Protein AF-A0AAJ2PPX4-F1 (afdb_monomer_lite)

InterPro domains:
  IPR029058 Alpha/Beta hydrolase fold [G3DSA:3.40.50.1820] (1-57)
  IPR029058 Alpha/Beta hydrolase fold [SSF53474] (3-54)

Structure (mmCIF, N/CA/C/O backbone):
data_AF-A0AAJ2PPX4-F1
#
_entry.id   AF-A0AAJ2PPX4-F1
#
loop_
_atom_site.group_PDB
_atom_site.id
_atom_site.type_symbol
_atom_site.label_atom_id
_atom_site.label_alt_id
_atom_site.label_comp_id
_atom_site.label_asym_id
_atom_site.label_entity_id
_atom_site.label_seq_id
_atom_site.pdbx_PDB_ins_code
_atom_site.Cartn_x
_atom_site.Cartn_y
_atom_site.Cartn_z
_atom_site.occupancy
_atom_site.B_iso_or_equiv
_atom_site.auth_seq_id
_atom_site.auth_comp_id
_atom_site.auth_asym_id
_atom_site.auth_atom_id
_atom_site.pdbx_PDB_model_num
ATOM 1 N N . MET A 1 1 ? 13.403 -12.197 5.923 1.00 73.00 1 MET A N 1
ATOM 2 C CA . MET A 1 1 ? 12.456 -11.107 6.267 1.00 73.00 1 MET A CA 1
ATOM 3 C C . MET A 1 1 ? 10.990 -11.507 6.166 1.00 73.00 1 MET A C 1
ATOM 5 O O . MET A 1 1 ? 10.222 -11.042 6.993 1.00 73.00 1 MET A O 1
ATOM 9 N N . ARG A 1 2 ? 10.604 -12.385 5.230 1.00 81.44 2 ARG A N 1
ATOM 10 C CA . ARG A 1 2 ? 9.212 -12.829 5.055 1.00 81.44 2 ARG A CA 1
ATOM 11 C C . ARG A 1 2 ? 8.560 -13.425 6.317 1.00 81.44 2 ARG A C 1
ATOM 13 O O . ARG A 1 2 ? 7.557 -12.883 6.754 1.00 81.44 2 ARG A O 1
ATOM 20 N N . ALA A 1 3 ? 9.174 -14.429 6.950 1.00 84.44 3 ALA A N 1
ATOM 21 C CA . ALA A 1 3 ? 8.616 -15.062 8.157 1.00 84.44 3 ALA A CA 1
ATOM 22 C C . ALA A 1 3 ? 8.370 -14.060 9.304 1.00 84.44 3 ALA A C 1
ATOM 24 O O . ALA A 1 3 ? 7.297 -14.030 9.894 1.00 84.44 3 ALA A O 1
ATOM 25 N N . ARG A 1 4 ? 9.318 -13.140 9.542 1.00 86.81 4 ARG A N 1
ATOM 26 C CA . ARG A 1 4 ? 9.149 -12.056 10.527 1.00 86.81 4 ARG A CA 1
ATOM 27 C C . ARG A 1 4 ? 7.970 -11.133 10.184 1.00 86.81 4 ARG A C 1
ATOM 29 O O . ARG A 1 4 ? 7.295 -10.655 11.089 1.00 86.81 4 ARG A O 1
ATOM 36 N N . ALA A 1 5 ? 7.745 -10.842 8.902 1.00 88.75 5 ALA A N 1
ATOM 37 C CA . ALA A 1 5 ? 6.615 -10.018 8.482 1.00 88.75 5 ALA A CA 1
ATOM 38 C C . ALA A 1 5 ? 5.280 -10.748 8.708 1.00 88.75 5 ALA A C 1
ATOM 40 O O . ALA A 1 5 ? 4.333 -10.138 9.192 1.00 88.75 5 ALA A O 1
ATOM 41 N N . GLU A 1 6 ? 5.222 -12.051 8.427 1.00 91.69 6 GLU A N 1
ATOM 42 C CA . GLU A 1 6 ? 4.036 -12.890 8.647 1.00 91.69 6 GLU A CA 1
ATOM 43 C C . GLU A 1 6 ? 3.677 -12.983 10.143 1.00 91.69 6 GLU A C 1
ATOM 45 O O . GLU A 1 6 ? 2.523 -12.760 10.513 1.00 91.69 6 GLU A O 1
ATOM 50 N N . GLU A 1 7 ? 4.667 -13.194 11.017 1.00 95.31 7 GLU A N 1
ATOM 51 C CA . GLU A 1 7 ? 4.481 -13.174 12.477 1.00 95.31 7 GLU A CA 1
ATOM 52 C C . GLU A 1 7 ? 3.976 -11.818 12.984 1.00 95.31 7 GLU A C 1
ATOM 54 O O . GLU A 1 7 ? 3.084 -11.748 13.832 1.00 95.31 7 GLU A O 1
ATOM 59 N N . PHE A 1 8 ? 4.530 -10.719 12.467 1.00 94.56 8 PHE A N 1
ATOM 60 C CA . PHE A 1 8 ? 4.092 -9.379 12.845 1.00 94.56 8 PHE A CA 1
ATOM 61 C C . PHE A 1 8 ? 2.640 -9.126 12.429 1.00 94.56 8 PHE A C 1
ATOM 63 O O . PHE A 1 8 ? 1.843 -8.671 13.245 1.00 94.56 8 PHE A O 1
ATOM 70 N N . VAL A 1 9 ? 2.271 -9.486 11.197 1.00 95.00 9 VAL A N 1
ATOM 71 C CA . VAL A 1 9 ? 0.893 -9.359 10.703 1.00 95.00 9 VAL A CA 1
ATOM 72 C C . VAL A 1 9 ? -0.080 -10.158 11.568 1.00 95.00 9 VAL A C 1
ATOM 74 O O . VAL A 1 9 ? -1.151 -9.646 11.884 1.00 95.00 9 VAL A O 1
ATOM 77 N N . ALA A 1 10 ? 0.283 -11.372 11.993 1.00 95.31 10 ALA A N 1
ATOM 78 C CA . ALA A 1 10 ? -0.554 -12.166 12.890 1.00 95.31 10 ALA A CA 1
ATOM 79 C C . ALA A 1 10 ? -0.819 -11.437 14.218 1.00 95.31 10 ALA A C 1
ATOM 81 O O . ALA A 1 10 ? -1.970 -11.302 14.623 1.00 95.31 10 ALA A O 1
ATOM 82 N N . ARG A 1 11 ? 0.226 -10.887 14.848 1.00 97.44 11 ARG A N 1
ATOM 83 C CA . ARG A 1 11 ? 0.110 -10.153 16.121 1.00 97.44 11 ARG A CA 1
ATOM 84 C C . ARG A 1 11 ? -0.719 -8.876 16.001 1.00 97.44 11 ARG A C 1
ATOM 86 O O . ARG A 1 11 ? -1.490 -8.553 16.894 1.00 97.44 11 ARG A O 1
ATOM 93 N N . VAL A 1 12 ? -0.547 -8.136 14.910 1.00 97.00 12 VAL A N 1
ATOM 94 C CA . VAL A 1 12 ? -1.272 -6.878 14.687 1.00 97.00 12 VAL A CA 1
ATOM 95 C C . VAL A 1 12 ? -2.756 -7.147 14.402 1.00 97.00 12 VAL A C 1
ATOM 97 O O . VAL A 1 12 ? -3.615 -6.426 14.907 1.00 97.00 12 VAL A O 1
ATOM 100 N N . LYS A 1 13 ? -3.067 -8.221 13.663 1.00 94.81 13 LYS A N 1
ATOM 101 C CA . LYS A 1 13 ? -4.449 -8.674 13.448 1.00 94.81 13 LYS A CA 1
ATOM 102 C C . LYS A 1 13 ? -5.115 -9.140 14.742 1.00 94.81 13 LYS A C 1
ATOM 104 O O . LYS A 1 13 ? -6.259 -8.772 14.978 1.00 94.81 13 LYS A O 1
ATOM 109 N N . ASP A 1 14 ? -4.406 -9.905 15.571 1.00 97.12 14 ASP A N 1
ATOM 110 C CA . ASP A 1 14 ? -4.892 -10.354 16.885 1.00 97.12 14 ASP A CA 1
ATOM 111 C C . ASP A 1 14 ? -5.225 -9.171 17.812 1.00 97.12 14 ASP A C 1
ATOM 113 O O . ASP A 1 14 ? -6.229 -9.180 18.516 1.00 97.12 14 AS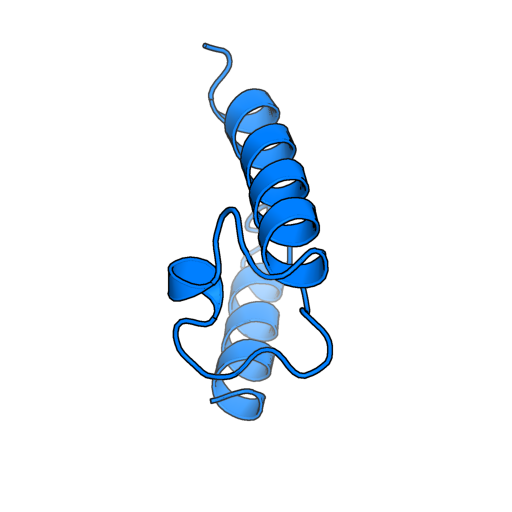P A O 1
ATOM 117 N N . ALA A 1 15 ? -4.456 -8.082 17.714 1.00 97.88 15 ALA A N 1
ATOM 118 C CA . ALA A 1 15 ? -4.722 -6.833 18.425 1.00 97.88 15 ALA A CA 1
ATOM 119 C C . ALA A 1 15 ? -5.899 -6.004 17.857 1.00 97.88 15 ALA A C 1
ATOM 121 O O . ALA A 1 15 ? -6.163 -4.909 18.354 1.00 97.88 15 ALA A O 1
ATOM 122 N N . GLY A 1 16 ? -6.591 -6.470 16.809 1.00 96.88 16 GLY A N 1
ATOM 123 C CA . GLY A 1 16 ? -7.726 -5.766 16.199 1.00 96.88 16 GLY A CA 1
ATOM 124 C C . GLY A 1 16 ? -7.349 -4.497 15.424 1.00 96.88 16 GLY A C 1
ATOM 125 O O . GLY A 1 16 ? -8.206 -3.650 15.176 1.00 96.88 16 GLY A O 1
ATOM 126 N N . ILE A 1 17 ? -6.077 -4.339 15.048 1.00 95.88 17 ILE A N 1
ATOM 127 C CA . ILE A 1 17 ? -5.595 -3.163 14.318 1.00 95.88 17 ILE A CA 1
ATOM 128 C C . ILE A 1 17 ? -5.904 -3.328 12.826 1.00 95.88 17 ILE A C 1
ATOM 130 O O . ILE A 1 17 ? -5.524 -4.319 12.197 1.00 95.88 17 ILE A O 1
ATOM 134 N N . ASP A 1 18 ? -6.543 -2.317 12.240 1.00 93.00 18 ASP A N 1
ATOM 135 C CA .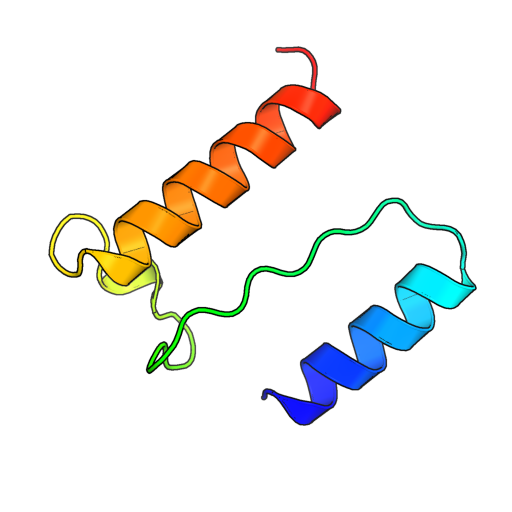 ASP A 1 18 ? -6.817 -2.230 10.805 1.00 93.00 18 ASP A CA 1
ATOM 136 C C . ASP A 1 18 ? -5.518 -2.285 9.986 1.00 93.00 18 ASP A C 1
ATOM 138 O O . ASP A 1 18 ? -4.707 -1.357 9.989 1.00 93.00 18 ASP A O 1
ATOM 142 N N . THR A 1 19 ? -5.300 -3.420 9.320 1.00 93.69 19 THR A N 1
ATOM 143 C CA . THR A 1 19 ? -4.020 -3.771 8.704 1.00 93.69 19 THR A CA 1
ATOM 144 C C . THR A 1 19 ? -4.231 -4.410 7.345 1.00 93.69 19 THR A C 1
ATOM 146 O O . THR A 1 19 ? -5.001 -5.360 7.203 1.00 93.69 19 THR A O 1
ATOM 149 N N . ALA A 1 20 ? -3.461 -3.956 6.360 1.00 93.44 20 ALA A N 1
ATOM 150 C CA . ALA A 1 20 ? -3.334 -4.596 5.059 1.00 93.44 20 ALA A CA 1
ATOM 151 C C . ALA A 1 20 ? -1.891 -5.072 4.840 1.00 93.44 20 ALA A C 1
ATOM 153 O O . ALA A 1 20 ? -0.936 -4.476 5.339 1.00 93.44 20 ALA A O 1
ATOM 154 N N . THR A 1 21 ? -1.717 -6.154 4.083 1.00 93.88 21 THR A N 1
ATOM 155 C CA . THR A 1 21 ? -0.396 -6.661 3.690 1.00 93.88 21 THR A CA 1
ATOM 156 C C . THR A 1 21 ? -0.344 -6.777 2.178 1.00 93.88 21 THR A C 1
ATOM 158 O O . THR A 1 21 ? -1.188 -7.442 1.583 1.00 93.88 21 THR A O 1
ATOM 161 N N . VAL A 1 22 ? 0.660 -6.151 1.565 1.00 92.62 22 VAL A N 1
ATOM 162 C CA . VAL A 1 22 ? 0.928 -6.241 0.126 1.00 92.62 22 VAL A CA 1
ATOM 163 C C . VAL A 1 22 ? 2.178 -7.091 -0.066 1.00 92.62 22 VAL A C 1
ATOM 165 O O . VAL A 1 22 ? 3.259 -6.732 0.401 1.00 92.62 22 VAL A O 1
ATOM 168 N N . VAL A 1 23 ? 2.026 -8.236 -0.727 1.00 91.44 23 VAL A N 1
ATOM 169 C CA . VAL A 1 23 ? 3.146 -9.106 -1.101 1.00 91.44 23 VAL A CA 1
ATOM 170 C C . VAL A 1 23 ? 3.517 -8.798 -2.543 1.00 91.44 23 VAL A C 1
ATOM 172 O O . VAL A 1 23 ? 2.674 -8.916 -3.425 1.00 91.44 23 VAL A O 1
ATOM 175 N N . VAL A 1 24 ? 4.775 -8.427 -2.779 1.00 93.12 24 VAL A N 1
ATOM 176 C CA . VAL A 1 24 ? 5.298 -8.144 -4.122 1.00 93.12 24 VAL A CA 1
ATOM 177 C C . VAL A 1 24 ? 6.084 -9.362 -4.607 1.00 93.12 24 VAL A C 1
ATOM 179 O O . VAL A 1 24 ? 7.144 -9.652 -4.041 1.00 93.12 24 VAL A O 1
ATOM 182 N N . PRO A 1 25 ? 5.586 -10.118 -5.604 1.00 88.31 25 PRO A N 1
ATOM 183 C CA . PRO A 1 25 ? 6.288 -11.286 -6.129 1.00 88.31 25 PRO A CA 1
ATOM 184 C C . PRO A 1 25 ? 7.687 -10.913 -6.626 1.00 88.31 25 PRO A C 1
ATOM 186 O O . PRO A 1 25 ? 7.859 -9.918 -7.318 1.00 88.31 25 PRO A O 1
ATOM 189 N N . GLY A 1 26 ? 8.708 -11.675 -6.227 1.00 87.88 26 GLY A N 1
ATOM 190 C CA . GLY A 1 26 ? 10.107 -11.387 -6.580 1.00 87.88 26 GLY A CA 1
ATOM 191 C C . GLY A 1 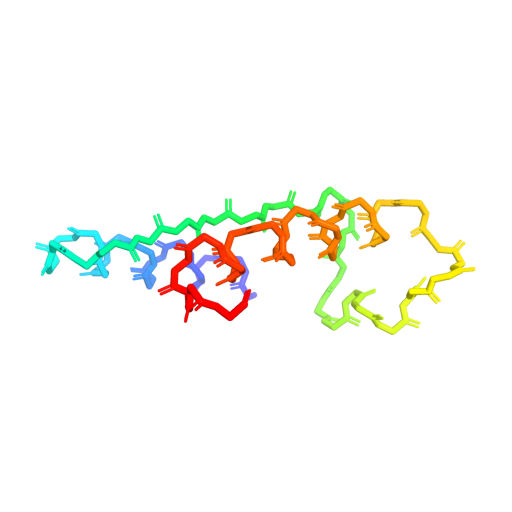26 ? 10.715 -10.152 -5.897 1.00 87.88 26 GLY A C 1
ATOM 192 O O . GLY A 1 26 ? 11.932 -9.969 -5.954 1.00 87.88 26 GLY A O 1
ATOM 193 N N . GLY A 1 27 ? 9.912 -9.347 -5.193 1.00 88.75 27 GLY A N 1
ATOM 194 C CA . GLY A 1 27 ? 10.358 -8.158 -4.479 1.00 88.75 27 GLY A CA 1
ATOM 195 C C . GLY A 1 27 ? 11.334 -8.510 -3.358 1.00 88.75 27 GLY A C 1
ATOM 196 O O . GLY A 1 27 ? 10.969 -9.143 -2.366 1.00 88.75 27 GLY A O 1
ATOM 197 N N . GLN A 1 28 ? 12.588 -8.087 -3.507 1.00 90.62 28 GLN A N 1
ATOM 198 C CA . GLN A 1 28 ? 13.589 -8.188 -2.446 1.00 90.62 28 GLN A CA 1
ATOM 199 C C . GLN A 1 28 ? 13.356 -7.125 -1.367 1.00 90.62 28 GLN A C 1
ATOM 201 O O . GLN A 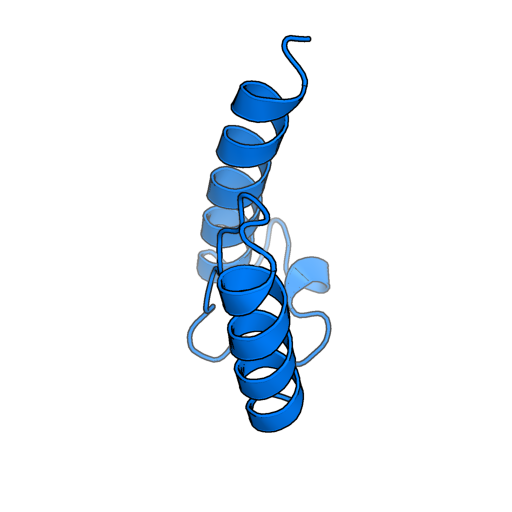1 28 ? 12.519 -6.228 -1.508 1.00 90.62 28 GLN A O 1
ATOM 206 N N . HIS A 1 29 ? 14.103 -7.217 -0.262 1.00 92.12 29 HIS A N 1
ATOM 207 C CA . HIS A 1 29 ? 14.122 -6.135 0.718 1.00 92.12 29 HIS A CA 1
ATOM 208 C C . HIS A 1 29 ? 14.419 -4.804 0.016 1.00 92.12 29 HIS A C 1
ATOM 210 O O . HIS A 1 29 ? 15.333 -4.721 -0.801 1.00 92.12 29 HIS A O 1
ATOM 216 N N . SER A 1 30 ? 13.615 -3.786 0.321 1.00 93.38 30 SER A N 1
ATOM 217 C CA . SER A 1 30 ? 13.708 -2.464 -0.304 1.00 93.38 30 SER A CA 1
ATOM 218 C C . SER A 1 30 ? 13.447 -2.445 -1.820 1.00 93.38 30 SER A C 1
ATOM 220 O O . SER A 1 30 ? 13.998 -1.610 -2.533 1.00 93.38 30 SER A O 1
ATOM 222 N N . TYR A 1 31 ? 12.541 -3.301 -2.318 1.00 94.06 31 TYR A N 1
ATOM 223 C CA . TYR A 1 31 ? 12.080 -3.295 -3.721 1.00 94.06 31 TYR A CA 1
ATOM 224 C C . TYR A 1 31 ? 11.585 -1.923 -4.222 1.00 94.06 31 TYR A C 1
ATOM 226 O O . TYR A 1 31 ? 11.575 -1.670 -5.426 1.00 94.06 31 TYR A O 1
ATOM 234 N N . VAL A 1 32 ? 11.208 -1.022 -3.307 1.00 95.75 32 VAL A N 1
ATOM 235 C CA . VAL A 1 32 ? 10.761 0.353 -3.589 1.00 95.75 32 VAL A CA 1
ATOM 236 C C . VAL A 1 32 ? 11.791 1.191 -4.352 1.00 95.75 32 VAL A C 1
ATOM 238 O O . VAL A 1 32 ? 11.406 2.107 -5.070 1.00 95.75 32 VAL A O 1
ATOM 241 N N . TYR A 1 33 ? 13.086 0.855 -4.286 1.00 96.75 33 TYR A N 1
ATOM 242 C CA . TYR A 1 33 ? 14.111 1.513 -5.108 1.00 96.75 33 TYR A CA 1
ATOM 243 C C . TYR A 1 33 ? 13.935 1.263 -6.617 1.00 96.75 33 TYR A C 1
ATOM 245 O O . TYR A 1 33 ? 14.493 1.997 -7.430 1.00 96.75 33 TYR A O 1
ATOM 253 N N . GLY A 1 34 ? 13.142 0.259 -7.002 1.00 95.81 34 GLY A N 1
ATOM 254 C CA . GLY A 1 34 ? 12.761 -0.008 -8.389 1.00 95.81 34 GLY A CA 1
ATOM 255 C C . GLY A 1 34 ? 11.629 0.873 -8.930 1.00 95.81 34 GLY A C 1
ATOM 256 O O . GLY A 1 34 ? 11.210 0.647 -10.062 1.00 95.81 34 GLY A O 1
ATOM 257 N N . ALA A 1 35 ? 11.116 1.840 -8.161 1.00 97.12 35 ALA A N 1
ATOM 258 C CA . ALA A 1 35 ? 10.021 2.707 -8.599 1.00 97.12 35 ALA A CA 1
ATOM 259 C C . ALA A 1 35 ? 10.339 3.413 -9.932 1.00 97.12 35 ALA A C 1
ATOM 261 O O . ALA A 1 35 ? 11.465 3.873 -10.166 1.00 97.12 35 ALA A O 1
ATOM 262 N N . GLY A 1 36 ? 9.345 3.463 -10.817 1.00 97.12 36 GLY A N 1
ATOM 263 C CA . GLY A 1 36 ? 9.436 3.984 -12.180 1.00 97.12 36 GLY A CA 1
ATOM 264 C C . GLY A 1 36 ? 10.245 3.114 -13.147 1.00 97.12 36 GLY A C 1
ATOM 265 O O . GLY A 1 36 ? 10.516 3.544 -14.267 1.00 97.12 36 GLY A O 1
ATOM 266 N N . ARG A 1 37 ? 10.698 1.928 -12.720 1.00 96.62 37 ARG A N 1
ATOM 267 C CA . ARG A 1 37 ? 11.525 1.008 -13.525 1.00 96.62 37 ARG A CA 1
ATOM 268 C C . ARG A 1 37 ? 11.016 -0.428 -13.506 1.00 96.62 37 ARG A C 1
ATOM 270 O O . ARG A 1 37 ? 11.208 -1.139 -14.486 1.00 96.62 37 ARG A O 1
ATOM 277 N N . ILE A 1 38 ? 10.404 -0.852 -12.402 1.00 96.12 38 ILE A N 1
ATOM 278 C CA . ILE A 1 38 ? 9.883 -2.204 -12.197 1.00 96.12 38 ILE A CA 1
ATOM 279 C C . ILE A 1 38 ? 8.355 -2.125 -12.037 1.00 96.12 38 ILE A C 1
ATOM 281 O O . ILE A 1 38 ? 7.895 -1.551 -11.044 1.00 96.12 38 ILE A O 1
ATOM 285 N N . PRO A 1 39 ? 7.563 -2.694 -12.967 1.00 95.62 39 PRO A N 1
ATOM 286 C CA . PRO A 1 39 ? 6.101 -2.590 -12.947 1.00 95.62 39 PRO A CA 1
ATOM 287 C C . PRO A 1 39 ? 5.454 -3.082 -11.647 1.00 95.62 39 PRO A C 1
ATOM 289 O O . PRO A 1 39 ? 4.517 -2.466 -11.144 1.00 95.62 39 PRO A O 1
ATOM 292 N N . GLU A 1 40 ? 5.968 -4.165 -11.066 1.00 95.69 40 GLU A N 1
ATOM 293 C CA . GLU A 1 40 ? 5.464 -4.742 -9.819 1.00 95.69 40 GLU A CA 1
ATOM 294 C C . GLU A 1 40 ? 5.687 -3.801 -8.630 1.00 95.69 40 GLU A C 1
ATOM 296 O O . GLU A 1 40 ? 4.843 -3.719 -7.734 1.00 95.69 40 GLU A O 1
ATOM 301 N N . THR A 1 41 ? 6.798 -3.057 -8.633 1.00 96.44 41 THR A N 1
ATOM 302 C CA . THR A 1 41 ? 7.070 -2.033 -7.621 1.00 96.44 41 THR A CA 1
ATOM 303 C C . THR A 1 41 ? 6.070 -0.887 -7.738 1.00 96.44 41 THR A C 1
ATOM 305 O O . THR A 1 41 ? 5.500 -0.476 -6.727 1.00 96.44 41 THR A O 1
ATOM 308 N N . ASP A 1 42 ? 5.815 -0.400 -8.952 1.00 97.12 42 ASP A N 1
ATOM 309 C CA . ASP A 1 42 ? 4.877 0.703 -9.174 1.00 97.12 42 ASP A CA 1
ATOM 310 C C . ASP A 1 42 ? 3.439 0.306 -8.819 1.00 97.12 42 ASP A C 1
ATOM 312 O O . ASP A 1 42 ? 2.731 1.065 -8.153 1.00 97.12 42 ASP A O 1
ATOM 316 N N . ALA A 1 43 ? 3.029 -0.916 -9.167 1.00 96.62 43 ALA A N 1
ATOM 317 C CA . ALA A 1 43 ? 1.730 -1.461 -8.783 1.00 96.62 43 ALA A CA 1
ATOM 318 C C . ALA A 1 43 ? 1.567 -1.538 -7.255 1.00 96.62 43 ALA A C 1
ATOM 320 O O . ALA A 1 43 ? 0.542 -1.114 -6.713 1.00 96.62 43 ALA A O 1
ATOM 321 N N . ALA A 1 44 ? 2.592 -2.019 -6.544 1.00 97.00 44 ALA A N 1
ATOM 322 C CA . ALA A 1 44 ? 2.573 -2.095 -5.087 1.00 97.00 44 ALA A CA 1
ATOM 323 C C . ALA A 1 44 ? 2.494 -0.706 -4.434 1.00 97.00 44 ALA A C 1
ATOM 325 O O . ALA A 1 44 ? 1.694 -0.499 -3.521 1.00 97.00 44 ALA A O 1
ATOM 326 N N . ILE A 1 45 ? 3.274 0.266 -4.922 1.00 97.12 45 ILE A N 1
ATOM 327 C CA . ILE A 1 45 ? 3.245 1.652 -4.428 1.00 97.12 45 ILE A CA 1
ATOM 328 C C . ILE A 1 45 ? 1.872 2.285 -4.670 1.00 97.12 45 ILE 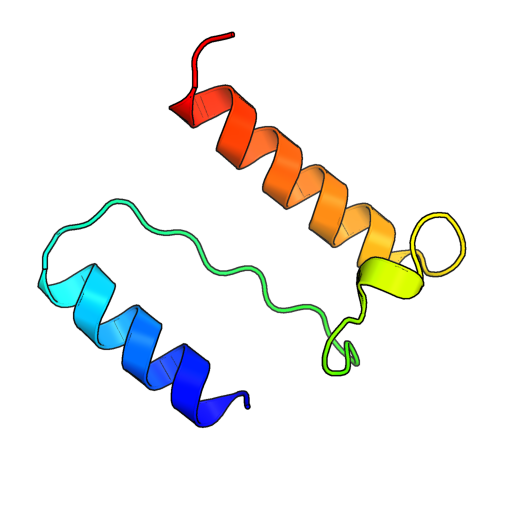A C 1
ATOM 330 O O . ILE A 1 45 ? 1.335 2.934 -3.770 1.00 97.12 45 ILE A O 1
ATOM 334 N N . ALA A 1 46 ? 1.272 2.073 -5.843 1.00 97.06 46 ALA A N 1
ATOM 335 C CA . ALA A 1 46 ? -0.062 2.579 -6.148 1.00 97.06 46 ALA A CA 1
ATOM 336 C C . ALA A 1 46 ? -1.119 2.015 -5.182 1.00 97.06 46 ALA A C 1
ATOM 338 O O . ALA A 1 46 ? -1.910 2.784 -4.629 1.00 97.06 46 ALA A O 1
ATOM 339 N N . GLN A 1 47 ? -1.091 0.703 -4.919 1.00 97.06 47 GLN A N 1
ATOM 340 C CA . GLN A 1 47 ? -1.993 0.049 -3.965 1.00 97.06 47 GLN A CA 1
ATOM 341 C C . GLN A 1 47 ? -1.816 0.595 -2.541 1.00 97.06 47 GLN A C 1
ATOM 343 O O . GLN A 1 47 ? -2.801 0.916 -1.874 1.00 97.06 47 GLN A O 1
ATOM 348 N N . ILE A 1 48 ? -0.570 0.748 -2.082 1.00 96.19 48 ILE A N 1
ATOM 349 C CA . ILE A 1 48 ? -0.267 1.334 -0.769 1.00 96.19 48 ILE A CA 1
ATOM 350 C C . ILE A 1 48 ? -0.786 2.776 -0.698 1.00 96.19 48 ILE A C 1
ATOM 352 O O . ILE A 1 48 ? -1.401 3.164 0.292 1.00 96.19 48 ILE A O 1
ATOM 356 N N . GLY A 1 49 ? -0.595 3.563 -1.760 1.00 95.62 49 GLY A N 1
ATOM 357 C CA . GLY A 1 49 ? -1.066 4.943 -1.835 1.00 95.62 49 GLY A CA 1
ATOM 358 C C . GLY A 1 49 ? -2.589 5.073 -1.750 1.00 95.62 49 GLY A C 1
ATOM 359 O O . GLY A 1 49 ? -3.076 6.006 -1.114 1.00 95.62 49 GLY A O 1
ATOM 360 N N . VAL A 1 50 ? -3.345 4.146 -2.351 1.00 95.62 50 VAL A N 1
ATOM 361 C CA . VAL A 1 50 ? -4.812 4.087 -2.197 1.00 95.62 50 VAL A CA 1
ATOM 362 C C . VAL A 1 50 ? -5.177 3.854 -0.735 1.00 95.62 50 VAL A C 1
ATOM 364 O O . VAL A 1 50 ? -5.919 4.654 -0.171 1.00 95.62 50 VAL A O 1
ATOM 367 N N . TRP A 1 51 ? -4.591 2.832 -0.105 1.00 95.62 51 TRP A N 1
ATOM 368 C CA . TRP A 1 51 ? -4.875 2.508 1.294 1.00 95.62 51 TRP A CA 1
ATOM 369 C C . TRP A 1 51 ? -4.561 3.681 2.228 1.00 95.62 51 TRP A C 1
ATOM 371 O 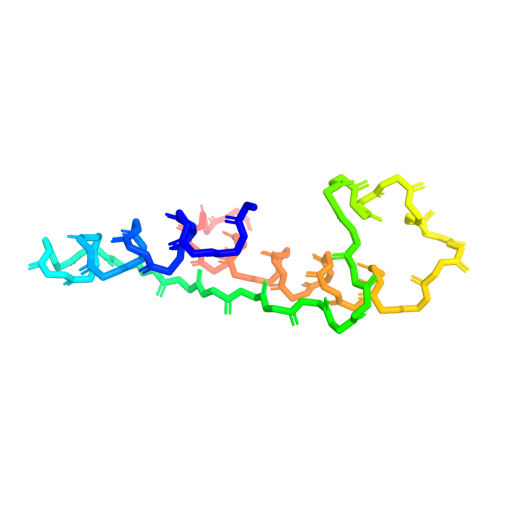O . TRP A 1 51 ? -5.382 4.037 3.067 1.00 95.62 51 TRP A O 1
ATOM 381 N N . VAL A 1 52 ? -3.413 4.346 2.053 1.00 95.06 52 VAL A N 1
ATOM 382 C CA . VAL A 1 52 ? -3.057 5.513 2.874 1.00 95.06 52 VAL A CA 1
ATOM 383 C C . VAL A 1 52 ? -4.101 6.620 2.732 1.00 95.06 52 VAL A C 1
ATOM 385 O O . VAL A 1 52 ? -4.590 7.092 3.752 1.00 95.06 52 VAL A O 1
ATOM 388 N N . ARG A 1 53 ? -4.493 6.993 1.504 1.00 95.44 53 ARG A N 1
ATOM 389 C CA . ARG A 1 53 ? -5.504 8.044 1.274 1.00 95.44 53 ARG A CA 1
ATOM 390 C C . ARG A 1 53 ? -6.850 7.714 1.921 1.00 95.44 53 ARG A C 1
ATOM 392 O O . ARG A 1 53 ? -7.466 8.589 2.524 1.00 95.44 53 ARG A O 1
ATOM 399 N N . GLU A 1 54 ? -7.281 6.456 1.851 1.00 94.06 54 GLU A N 1
ATOM 400 C CA . GLU A 1 54 ? -8.507 5.999 2.517 1.00 94.06 54 GLU A CA 1
ATOM 401 C C . GLU A 1 54 ? -8.447 6.182 4.040 1.00 94.06 54 GLU A C 1
ATOM 403 O O . GLU A 1 54 ? -9.448 6.559 4.654 1.00 94.06 54 GLU A O 1
ATOM 408 N N . LYS A 1 55 ? -7.284 5.937 4.661 1.00 92.62 55 LYS A N 1
ATOM 409 C CA . LYS A 1 55 ? -7.110 6.073 6.116 1.00 92.62 55 LYS A CA 1
ATOM 410 C C . LYS A 1 55 ? -6.889 7.510 6.569 1.00 92.62 55 LYS A C 1
ATOM 412 O O . LYS A 1 55 ? -7.293 7.850 7.678 1.00 92.62 55 LYS A O 1
ATOM 417 N N . THR A 1 56 ? -6.252 8.344 5.751 1.00 91.31 56 THR A N 1
ATOM 418 C CA . THR A 1 56 ? -5.851 9.694 6.164 1.00 91.31 56 THR A CA 1
ATOM 419 C C . THR A 1 56 ? -6.862 10.784 5.824 1.00 91.31 56 THR A C 1
ATOM 421 O O . THR A 1 56 ? -6.733 11.868 6.384 1.00 91.31 56 THR A O 1
ATOM 424 N N . LYS A 1 57 ? -7.873 10.517 4.978 1.00 75.25 57 LYS A N 1
ATOM 425 C CA . LYS A 1 57 ? -8.905 11.496 4.560 1.00 75.25 57 LYS A CA 1
ATOM 426 C C . LYS A 1 57 ? -8.328 12.901 4.282 1.00 75.25 57 LYS A C 1
ATOM 428 O O . LYS A 1 57 ? -8.873 13.901 4.750 1.00 75.25 57 LYS A O 1
ATOM 433 N N . ILE A 1 58 ? -7.215 12.946 3.554 1.00 59.34 58 ILE A N 1
ATOM 434 C CA . ILE A 1 58 ? -6.648 14.153 2.928 1.00 59.34 58 ILE A CA 1
ATOM 435 C C . ILE A 1 58 ? -7.063 14.207 1.467 1.00 59.34 58 ILE A C 1
ATOM 437 O O . ILE A 1 58 ? -7.124 13.122 0.842 1.00 59.34 58 ILE A O 1
#

Secondary structure (DSSP, 8-state):
-HHHHHHHHHHHHHTT--------TT--TTGGGGTTT-HHHHHHHHHHHHHHHHHH--

pLDDT: mean 92.77, std 6.65, range [59.34, 97.88]

Sequence (58 aa):
MRARAEEFVARVKDAGIDTATVVVPGGQHSYVYGAGRIPETDAAIAQIGVWVREKTKI

Organism: NCBI:txid146819

Radius of gyration: 12.96 Å; chains: 1; bounding box: 23×29×32 Å

Foldseek 3Di:
DVVVVVVVVVVCVVVVHDDDDDDQVVQDVPSCVCPPPDPSNVVSVVVVVVVVCVVVVD